Protein AF-A0A8X6K8Q4-F1 (afdb_monomer_lite)

Sequence (90 aa):
MRSWDLFLEVTSAKQSTALMNLRKMAHFDITVVPHNSLNFSRGIISAADLLNVTTGEILENMQDQKVCGVRRITIRRDEQVLITKHLFDA

Radius of gyration: 18.7 Å; chains: 1; bounding box: 38×30×48 Å

Foldseek 3Di:
DDPPDDDDDDPDPVVLVVQCPDQDDPHDGDHDDPDPPPVDDKDKDADPVCQPPDQVVVCVVCVVVVQPGKDWDWDQDPNDTHTHSMIIRD

Secondary structure (DSSP, 8-state):
--TT------SSHHHHHHHHT--EETTEE------TTTSS---EEE-GGGGSS-HHHHHHHTGGGT----EEEEEEETTEEEEEEEEE--

pLDDT: mean 88.54, std 7.27, range [63.69, 96.12]

Organism: Trichonephila clavata (NCBI:txid2740835)

Structure (mmCIF, N/CA/C/O backbone):
data_AF-A0A8X6K8Q4-F1
#
_entry.id   AF-A0A8X6K8Q4-F1
#
loop_
_atom_site.group_PDB
_atom_site.id
_atom_site.type_symbol
_atom_site.label_atom_id
_atom_site.label_alt_id
_atom_site.label_comp_id
_atom_site.label_asym_id
_atom_site.label_entity_id
_atom_site.label_seq_id
_atom_site.pdbx_PDB_ins_code
_atom_s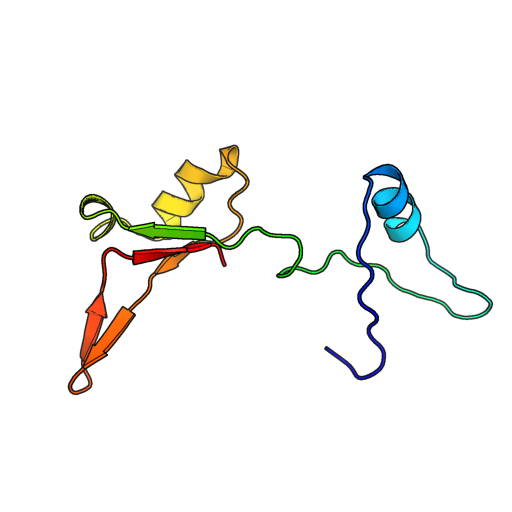ite.Cartn_x
_atom_site.Cartn_y
_atom_site.Cartn_z
_atom_site.occupancy
_atom_site.B_iso_or_equiv
_atom_site.auth_seq_id
_atom_site.auth_comp_id
_atom_site.auth_asym_id
_atom_site.auth_atom_id
_atom_site.pdbx_PDB_model_num
ATOM 1 N N . MET A 1 1 ? 7.228 -15.120 -0.029 1.00 64.25 1 MET A N 1
ATOM 2 C CA . MET A 1 1 ? 8.400 -14.946 -0.900 1.00 64.25 1 MET A CA 1
ATOM 3 C C . MET A 1 1 ? 9.098 -16.284 -0.990 1.00 64.25 1 MET A C 1
ATOM 5 O O . MET A 1 1 ? 9.335 -16.895 0.048 1.00 64.25 1 MET A O 1
ATOM 9 N N . ARG A 1 2 ? 9.276 -16.806 -2.199 1.00 75.88 2 ARG A N 1
ATOM 10 C CA . ARG A 1 2 ? 9.956 -18.088 -2.414 1.00 75.88 2 ARG A CA 1
ATOM 11 C C . ARG A 1 2 ? 11.463 -17.839 -2.369 1.00 75.88 2 ARG A C 1
ATOM 13 O O . ARG A 1 2 ? 11.906 -16.709 -2.545 1.00 75.88 2 ARG A O 1
ATOM 20 N N . SER A 1 3 ? 12.256 -18.880 -2.144 1.00 73.88 3 SER A N 1
ATOM 21 C CA . SER A 1 3 ? 13.719 -18.812 -1.983 1.00 73.88 3 SER A CA 1
ATOM 22 C C . SER A 1 3 ? 14.503 -18.370 -3.236 1.00 73.88 3 SER A C 1
ATOM 24 O O . SER A 1 3 ? 15.699 -18.615 -3.318 1.00 73.88 3 SER A O 1
ATOM 26 N N . TRP A 1 4 ? 13.838 -17.754 -4.213 1.00 81.50 4 TRP A N 1
ATOM 27 C CA . TRP A 1 4 ? 14.385 -17.342 -5.506 1.00 81.50 4 TRP A CA 1
ATOM 28 C C . TRP A 1 4 ? 13.856 -15.979 -5.976 1.00 81.50 4 TRP A C 1
ATOM 30 O O . TRP A 1 4 ? 14.190 -15.543 -7.075 1.00 81.50 4 TRP A O 1
ATOM 40 N N . ASP A 1 5 ? 13.042 -15.299 -5.163 1.00 88.88 5 ASP A N 1
ATOM 41 C CA . ASP A 1 5 ? 12.577 -13.952 -5.489 1.00 88.88 5 ASP A CA 1
ATOM 42 C C . ASP A 1 5 ? 13.684 -12.935 -5.148 1.00 88.88 5 ASP A C 1
ATOM 44 O O . ASP A 1 5 ? 14.281 -12.999 -4.070 1.00 88.88 5 ASP A O 1
ATOM 48 N N . LEU A 1 6 ? 13.942 -11.978 -6.046 1.00 88.12 6 LEU A N 1
ATOM 49 C CA . LEU A 1 6 ? 14.899 -10.887 -5.835 1.00 88.12 6 LEU A CA 1
ATOM 50 C C . LEU A 1 6 ? 14.165 -9.547 -5.744 1.00 88.12 6 LEU A C 1
ATOM 52 O O . LEU A 1 6 ? 13.390 -9.199 -6.636 1.00 88.12 6 LEU A O 1
ATOM 56 N N . PHE A 1 7 ? 14.454 -8.769 -4.700 1.00 88.31 7 PHE A N 1
ATOM 57 C CA . PHE A 1 7 ? 14.007 -7.382 -4.621 1.00 88.31 7 PHE A CA 1
ATOM 58 C C . PHE A 1 7 ? 14.996 -6.451 -5.302 1.00 88.31 7 PHE A C 1
ATOM 60 O O . PHE A 1 7 ? 16.194 -6.491 -5.032 1.00 88.31 7 PHE A O 1
ATOM 67 N N . LEU A 1 8 ? 14.460 -5.596 -6.168 1.00 88.44 8 LEU A N 1
ATOM 68 C CA . LEU A 1 8 ? 15.201 -4.555 -6.856 1.00 88.44 8 LEU A CA 1
ATOM 69 C C . LEU A 1 8 ? 14.537 -3.220 -6.549 1.00 88.44 8 LEU A C 1
ATOM 71 O O . LEU A 1 8 ? 13.370 -3.010 -6.881 1.00 88.44 8 LEU A O 1
ATOM 75 N N . GLU A 1 9 ? 15.287 -2.326 -5.922 1.00 89.50 9 GLU A N 1
ATOM 76 C CA . GLU A 1 9 ? 14.893 -0.931 -5.804 1.00 89.50 9 GLU A CA 1
ATOM 77 C C . GLU A 1 9 ? 15.258 -0.198 -7.099 1.00 89.50 9 GLU A C 1
ATOM 79 O O . GLU A 1 9 ? 16.335 -0.392 -7.668 1.00 89.50 9 GLU A O 1
ATOM 84 N N . VAL A 1 10 ? 14.340 0.631 -7.585 1.00 89.56 10 VAL A N 1
ATOM 85 C CA . VAL A 1 10 ? 14.493 1.401 -8.821 1.00 89.56 10 VAL A CA 1
ATOM 86 C C . VAL A 1 10 ? 14.350 2.876 -8.504 1.00 89.56 10 VAL A C 1
ATOM 88 O O . VAL A 1 10 ? 13.416 3.285 -7.822 1.00 89.56 10 VAL A O 1
ATOM 91 N N . THR A 1 11 ? 15.254 3.695 -9.031 1.00 89.44 11 THR A N 1
ATOM 92 C CA . THR A 1 11 ? 15.278 5.134 -8.729 1.00 89.44 11 THR A CA 1
ATOM 93 C C . THR A 1 11 ? 14.562 5.971 -9.785 1.00 89.44 11 THR A C 1
ATOM 95 O O . THR A 1 11 ? 14.373 7.171 -9.606 1.00 89.44 11 THR A O 1
ATOM 98 N N . SER A 1 12 ? 14.150 5.362 -10.906 1.00 92.94 12 SER A N 1
ATOM 99 C CA . SER A 1 12 ? 13.472 6.065 -11.998 1.00 92.94 12 SER A CA 1
ATOM 100 C C . SER A 1 12 ? 12.389 5.231 -12.678 1.00 92.94 12 SER A C 1
ATOM 102 O O . SER A 1 12 ? 12.512 4.014 -12.844 1.00 92.94 12 SER A O 1
ATOM 104 N N . ALA A 1 13 ? 11.362 5.920 -13.184 1.00 90.50 13 ALA A N 1
ATOM 105 C CA . ALA A 1 13 ? 10.289 5.309 -13.969 1.00 90.50 13 ALA A CA 1
ATOM 106 C C . ALA A 1 13 ? 10.801 4.632 -15.256 1.00 90.50 13 ALA A C 1
ATOM 108 O O . ALA A 1 13 ? 10.247 3.632 -15.709 1.00 90.50 13 ALA A O 1
ATOM 109 N N . LYS A 1 14 ? 11.893 5.143 -15.842 1.00 95.31 14 LYS A N 1
ATOM 110 C CA . LYS A 1 14 ? 12.525 4.530 -17.018 1.00 95.31 14 LYS A CA 1
ATOM 111 C C . LYS A 1 14 ? 13.097 3.147 -16.688 1.00 95.31 14 LYS A C 1
ATOM 113 O O . LYS A 1 14 ? 12.895 2.213 -17.459 1.00 95.31 14 LYS A O 1
ATOM 118 N N . GLN A 1 15 ? 13.783 3.010 -15.550 1.00 93.56 15 GLN A N 1
ATOM 119 C CA . GLN A 1 15 ? 14.319 1.723 -15.096 1.00 93.56 15 GLN A CA 1
ATOM 120 C C . GLN A 1 15 ? 13.202 0.737 -14.756 1.00 93.56 15 GLN A C 1
ATOM 122 O O . GLN A 1 15 ? 13.253 -0.405 -15.208 1.00 93.56 15 GLN A O 1
ATOM 127 N N . SER A 1 16 ? 12.177 1.180 -14.017 1.00 92.25 16 SER A N 1
ATOM 128 C CA . SER A 1 16 ? 11.052 0.312 -13.656 1.00 92.25 16 SER A CA 1
ATOM 129 C C . SER A 1 16 ? 10.332 -0.214 -14.899 1.00 92.25 16 SER A C 1
ATOM 131 O O . SER A 1 16 ? 10.102 -1.414 -15.017 1.00 92.25 16 SER A O 1
ATOM 133 N N . THR A 1 17 ? 10.071 0.654 -15.880 1.00 93.88 17 THR A N 1
ATOM 134 C CA . THR A 1 17 ? 9.419 0.274 -17.141 1.00 93.88 17 THR A CA 1
ATOM 135 C C . THR A 1 17 ? 10.267 -0.715 -17.944 1.00 93.88 17 THR A C 1
ATOM 137 O O . THR A 1 17 ? 9.739 -1.686 -18.482 1.00 93.88 17 THR A O 1
ATOM 140 N N . ALA A 1 18 ? 11.587 -0.514 -18.007 1.00 94.31 18 ALA A N 1
ATOM 141 C CA . ALA A 1 18 ? 12.488 -1.441 -18.690 1.00 94.31 18 ALA A CA 1
ATOM 142 C C . ALA A 1 18 ? 12.499 -2.829 -18.025 1.00 94.31 18 ALA A C 1
ATOM 144 O O . ALA A 1 18 ? 12.397 -3.839 -18.720 1.00 94.31 18 ALA A O 1
ATOM 145 N N . LEU A 1 19 ? 12.556 -2.884 -16.689 1.00 94.12 19 LEU A N 1
ATOM 146 C CA . LEU A 1 19 ? 12.522 -4.137 -15.929 1.00 94.12 19 LEU A CA 1
ATOM 147 C C . LEU A 1 19 ? 11.184 -4.867 -16.078 1.00 94.12 19 LEU A C 1
ATOM 149 O O . LEU A 1 19 ? 11.172 -6.073 -16.294 1.00 94.12 19 LEU A O 1
ATOM 153 N N . MET A 1 20 ? 10.060 -4.151 -16.046 1.00 93.50 20 MET A N 1
ATOM 154 C CA . MET A 1 20 ? 8.723 -4.739 -16.214 1.00 93.50 20 MET A CA 1
ATOM 155 C C . MET A 1 20 ? 8.522 -5.403 -17.587 1.00 93.50 20 MET A C 1
ATOM 157 O O . MET A 1 20 ? 7.728 -6.338 -17.720 1.00 93.50 20 MET A O 1
ATOM 161 N N . ASN A 1 21 ? 9.266 -4.963 -18.605 1.00 94.56 21 ASN A N 1
ATOM 162 C CA . ASN A 1 21 ? 9.263 -5.556 -19.945 1.00 94.56 21 ASN A CA 1
ATOM 163 C C . ASN A 1 21 ? 10.288 -6.689 -20.116 1.00 94.56 21 ASN A C 1
ATOM 165 O O . ASN A 1 21 ? 10.267 -7.384 -21.133 1.00 94.56 21 ASN A O 1
ATOM 169 N N . LEU A 1 22 ? 11.168 -6.910 -19.136 1.00 94.62 22 LEU A N 1
ATOM 170 C CA . LEU A 1 22 ? 12.164 -7.971 -19.186 1.00 94.62 22 LEU A CA 1
ATOM 171 C C . LEU A 1 22 ? 11.481 -9.337 -19.023 1.00 94.62 22 LEU A C 1
ATOM 173 O O . LEU A 1 22 ? 10.608 -9.533 -18.174 1.00 94.62 22 LEU A O 1
ATOM 177 N N . ARG A 1 23 ? 11.857 -10.282 -19.885 1.00 94.81 23 ARG A N 1
ATOM 178 C CA . ARG A 1 23 ? 11.352 -11.668 -19.871 1.00 94.81 23 ARG A CA 1
ATOM 179 C C . ARG A 1 23 ? 12.464 -12.699 -19.736 1.00 94.81 23 ARG A C 1
ATOM 181 O O . ARG A 1 23 ? 12.199 -13.830 -19.355 1.00 94.81 23 ARG A O 1
ATOM 188 N N . LYS A 1 24 ? 13.704 -12.302 -20.031 1.00 93.81 24 LYS A N 1
ATOM 189 C CA . LYS A 1 24 ? 14.889 -13.154 -19.962 1.00 93.81 24 LYS A CA 1
ATOM 190 C C . LYS A 1 24 ? 16.043 -12.414 -19.316 1.00 93.81 24 LYS A C 1
ATOM 192 O O . LYS A 1 24 ? 16.273 -11.245 -19.621 1.00 93.81 24 LYS A O 1
ATOM 197 N N . MET A 1 25 ? 16.786 -13.115 -18.474 1.00 89.31 25 MET A N 1
ATOM 198 C CA . MET A 1 25 ? 18.058 -12.656 -17.932 1.00 89.31 25 MET A CA 1
ATOM 199 C C . MET A 1 25 ? 19.092 -13.757 -18.156 1.00 89.31 25 MET A C 1
ATOM 201 O O . MET A 1 25 ? 18.926 -14.883 -17.688 1.00 89.31 25 MET A O 1
ATOM 205 N N . ALA A 1 26 ? 20.134 -13.442 -18.929 1.00 89.31 26 ALA A N 1
ATOM 206 C CA . ALA A 1 26 ? 21.041 -14.435 -19.505 1.00 89.31 26 ALA A CA 1
ATOM 207 C C . ALA A 1 26 ? 20.265 -15.544 -20.249 1.00 89.31 26 ALA A C 1
ATOM 209 O O . ALA A 1 26 ? 19.633 -15.270 -21.269 1.00 89.31 26 ALA A O 1
ATOM 210 N N . HIS A 1 27 ? 20.286 -16.775 -19.736 1.00 93.44 27 HIS A N 1
ATOM 211 C CA . HIS A 1 27 ? 19.603 -17.931 -20.325 1.00 93.44 27 HIS A CA 1
ATOM 212 C C . HIS A 1 27 ? 18.323 -18.339 -19.580 1.00 93.44 27 HIS A C 1
ATOM 214 O O . HIS A 1 27 ? 17.703 -19.331 -19.952 1.00 93.44 27 HIS A O 1
ATOM 220 N N . PHE A 1 28 ? 17.921 -17.592 -18.547 1.00 91.88 28 PHE A N 1
ATOM 221 C CA . PHE A 1 28 ? 16.759 -17.914 -17.722 1.00 91.88 28 PHE A CA 1
ATOM 222 C C . PHE A 1 28 ? 15.564 -17.048 -18.098 1.00 91.88 28 PHE A C 1
ATOM 224 O O . PHE A 1 28 ? 15.689 -15.827 -18.228 1.00 91.88 28 PHE A O 1
ATOM 231 N N . ASP A 1 29 ? 14.399 -17.676 -18.224 1.00 93.75 29 ASP A N 1
ATOM 232 C CA . ASP A 1 29 ? 13.130 -16.961 -18.255 1.00 93.75 29 ASP A CA 1
ATOM 233 C C . ASP A 1 29 ? 12.823 -16.421 -16.857 1.00 93.75 29 ASP A C 1
ATOM 235 O O . ASP A 1 29 ? 12.921 -17.135 -15.857 1.00 93.75 29 ASP A O 1
ATOM 239 N N . ILE A 1 30 ? 12.462 -15.144 -16.789 1.00 92.81 30 ILE A N 1
ATOM 240 C CA . ILE A 1 30 ? 12.150 -14.455 -15.539 1.00 92.81 30 ILE A CA 1
ATOM 241 C C . ILE A 1 30 ? 10.808 -13.742 -15.644 1.00 92.81 30 ILE A C 1
ATOM 243 O O . ILE A 1 30 ? 10.352 -13.364 -16.723 1.00 92.81 30 ILE A O 1
ATOM 247 N N . THR A 1 31 ? 10.186 -13.522 -14.491 1.00 92.94 31 THR A N 1
ATOM 248 C CA . THR A 1 31 ? 9.000 -12.677 -14.369 1.00 92.94 31 THR A CA 1
ATOM 249 C C . THR A 1 31 ? 9.336 -11.516 -13.452 1.00 92.94 31 THR A C 1
ATOM 251 O O . THR A 1 31 ? 9.834 -11.722 -12.349 1.00 92.94 31 THR A O 1
ATOM 254 N N . VAL A 1 32 ? 9.052 -10.300 -13.909 1.00 93.00 32 VAL A N 1
ATOM 255 C CA . VAL A 1 32 ? 9.170 -9.092 -13.095 1.00 93.00 32 VAL A CA 1
ATOM 256 C C . VAL A 1 32 ? 7.766 -8.626 -12.747 1.00 93.00 32 VAL A C 1
ATOM 258 O O . VAL A 1 32 ? 6.940 -8.415 -13.634 1.00 93.00 32 VAL A O 1
ATOM 261 N N . VAL A 1 33 ? 7.497 -8.487 -11.451 1.00 89.94 33 VAL A N 1
ATOM 262 C CA . VAL A 1 33 ? 6.241 -7.951 -10.922 1.00 89.94 33 VAL A CA 1
ATOM 263 C C . VAL A 1 33 ? 6.543 -6.830 -9.933 1.00 89.94 33 VAL A C 1
ATOM 265 O O . VAL A 1 33 ? 7.546 -6.902 -9.217 1.00 89.94 33 VAL A O 1
ATOM 268 N N . PRO A 1 34 ? 5.695 -5.793 -9.860 1.00 87.12 34 PRO A N 1
ATOM 269 C CA . PRO A 1 34 ? 5.809 -4.799 -8.813 1.00 87.12 34 PRO A CA 1
ATOM 270 C C . PRO A 1 34 ? 5.538 -5.478 -7.468 1.00 87.12 34 PRO A C 1
ATOM 272 O O . PRO A 1 34 ? 4.660 -6.332 -7.351 1.00 87.12 34 PRO A O 1
ATOM 275 N N . HIS A 1 35 ? 6.292 -5.107 -6.437 1.00 84.56 35 HIS A N 1
ATOM 276 C CA . HIS A 1 35 ? 6.052 -5.638 -5.108 1.00 84.56 35 HIS A CA 1
ATOM 277 C C . HIS A 1 35 ? 4.864 -4.936 -4.442 1.00 84.56 35 HIS A C 1
ATOM 279 O O . HIS A 1 35 ? 4.924 -3.746 -4.131 1.00 84.56 35 HIS A O 1
ATOM 285 N N . ASN A 1 36 ? 3.814 -5.704 -4.156 1.00 69.88 36 ASN A N 1
ATOM 286 C CA . ASN A 1 36 ? 2.526 -5.198 -3.672 1.00 69.88 36 ASN A CA 1
ATOM 287 C C . ASN A 1 36 ? 2.556 -4.513 -2.299 1.00 69.88 36 ASN A C 1
ATOM 289 O O . ASN A 1 36 ? 1.542 -3.967 -1.905 1.00 69.88 36 ASN A O 1
ATOM 293 N N . SER A 1 37 ? 3.650 -4.566 -1.535 1.00 70.31 37 SER A N 1
ATOM 294 C CA . SER A 1 37 ? 3.685 -3.961 -0.191 1.00 70.31 37 SER A CA 1
ATOM 295 C C . SER A 1 37 ? 4.895 -3.074 0.097 1.00 70.31 37 SER A C 1
ATOM 297 O O . SER A 1 37 ? 4.928 -2.446 1.154 1.00 70.31 37 SER A O 1
ATOM 299 N N . LEU A 1 38 ? 5.877 -3.027 -0.816 1.00 73.94 38 LEU A N 1
ATOM 300 C CA . LEU A 1 38 ? 7.044 -2.129 -0.730 1.00 73.94 38 LEU A CA 1
ATOM 301 C C . LEU A 1 38 ? 6.918 -0.932 -1.678 1.00 73.94 38 LEU A C 1
ATOM 303 O O . LEU A 1 38 ? 7.587 0.070 -1.472 1.00 73.94 38 LEU A O 1
ATOM 307 N N . ASN A 1 39 ? 6.041 -1.009 -2.683 1.00 70.75 39 ASN A N 1
ATOM 308 C CA . ASN A 1 39 ? 5.781 0.096 -3.607 1.00 70.75 39 ASN A CA 1
ATOM 309 C C . ASN A 1 39 ? 4.737 1.098 -3.083 1.00 70.75 39 ASN A C 1
ATOM 311 O O . ASN A 1 39 ? 4.266 1.939 -3.845 1.00 70.75 39 ASN A O 1
ATOM 315 N N . PHE A 1 40 ? 4.376 1.011 -1.801 1.00 71.25 40 PHE A N 1
ATOM 316 C CA . PHE A 1 40 ? 3.401 1.886 -1.160 1.00 71.25 40 PHE A CA 1
ATOM 317 C C . PHE A 1 40 ? 4.007 2.547 0.073 1.00 71.25 40 PHE A C 1
ATOM 319 O O . PHE A 1 40 ? 4.762 1.930 0.829 1.00 71.25 40 PHE A O 1
ATOM 326 N N . SER A 1 41 ? 3.673 3.820 0.265 1.00 70.44 41 SER A N 1
ATOM 327 C CA . SER A 1 41 ? 4.003 4.544 1.487 1.00 70.44 41 SER A CA 1
ATOM 328 C C . SER A 1 41 ? 3.052 4.091 2.587 1.00 70.44 41 SER A C 1
ATOM 330 O O . SER A 1 41 ? 1.842 4.121 2.400 1.00 70.44 41 SER A O 1
ATOM 332 N N . ARG A 1 42 ? 3.579 3.686 3.744 1.00 81.94 42 ARG A N 1
ATOM 333 C CA . ARG A 1 42 ? 2.741 3.355 4.902 1.00 81.94 42 ARG A CA 1
ATOM 334 C C . ARG A 1 42 ? 2.642 4.568 5.810 1.00 81.94 42 ARG A C 1
ATOM 336 O O . ARG A 1 42 ? 3.629 4.964 6.426 1.00 81.94 42 ARG A O 1
ATOM 343 N N . GLY A 1 43 ? 1.449 5.145 5.899 1.00 85.50 43 GLY A N 1
ATOM 344 C CA . GLY A 1 43 ? 1.126 6.229 6.828 1.00 85.50 43 GLY A CA 1
ATOM 345 C C . GLY A 1 43 ? 0.216 5.764 7.962 1.00 85.50 43 GLY A C 1
ATOM 346 O O . GLY A 1 43 ? -0.467 4.750 7.833 1.00 85.50 43 GLY A O 1
ATOM 347 N N . ILE A 1 44 ? 0.182 6.523 9.062 1.00 88.56 44 ILE A N 1
ATOM 348 C CA . ILE A 1 44 ? -0.828 6.382 10.120 1.00 88.56 44 ILE A CA 1
ATOM 349 C C . ILE A 1 44 ? -1.679 7.648 10.143 1.00 88.56 44 ILE A C 1
ATOM 351 O O . ILE A 1 44 ? -1.151 8.753 10.258 1.00 88.56 44 ILE A O 1
ATOM 355 N N . ILE A 1 45 ? -2.999 7.481 10.099 1.00 89.56 45 ILE A N 1
ATOM 356 C CA . ILE A 1 45 ? -3.971 8.566 10.243 1.00 89.56 45 ILE A CA 1
ATOM 357 C C . ILE A 1 45 ? -4.700 8.376 11.570 1.00 89.56 45 ILE A C 1
ATOM 359 O O . ILE A 1 45 ? -5.149 7.279 11.900 1.00 89.56 45 ILE A O 1
ATOM 363 N N . SER A 1 46 ? -4.792 9.451 12.351 1.00 90.94 46 SER A N 1
ATOM 364 C CA . SER A 1 46 ? -5.411 9.448 13.678 1.00 90.94 46 SER A CA 1
ATOM 365 C C . SER A 1 46 ? -6.408 10.592 13.789 1.00 90.94 46 SER A C 1
ATOM 367 O O . SER A 1 46 ? -6.022 11.711 14.117 1.00 90.94 46 SER A O 1
ATOM 369 N N . ALA A 1 47 ? -7.686 10.317 13.547 1.00 91.00 47 ALA A N 1
ATOM 370 C CA . ALA A 1 47 ? -8.738 11.332 13.584 1.00 91.00 47 ALA A CA 1
ATOM 371 C C . ALA A 1 47 ? -9.998 10.764 14.239 1.00 91.00 47 ALA A C 1
ATOM 373 O O . ALA A 1 47 ? -10.470 9.698 13.853 1.00 91.00 47 ALA A O 1
ATOM 374 N N . ALA A 1 48 ? -10.524 11.460 15.253 1.00 92.19 48 ALA A N 1
ATOM 375 C CA . ALA A 1 48 ? -11.681 10.993 16.023 1.00 92.19 48 ALA A CA 1
ATOM 376 C C . ALA A 1 48 ? -12.922 10.790 15.139 1.00 92.19 48 ALA A C 1
ATOM 378 O O . ALA A 1 48 ? -13.645 9.815 15.328 1.00 92.19 48 ALA A O 1
ATOM 379 N N . ASP A 1 49 ? -13.090 11.641 14.127 1.00 91.88 49 ASP A N 1
ATOM 380 C CA . ASP A 1 49 ? -14.209 11.592 13.182 1.00 91.88 49 ASP A CA 1
ATOM 381 C C . ASP A 1 49 ? -14.229 10.295 12.355 1.00 91.88 49 ASP A C 1
ATOM 383 O O . ASP A 1 49 ? -15.287 9.848 11.925 1.00 91.88 49 ASP A O 1
ATOM 387 N N . LEU A 1 50 ? -13.079 9.625 12.202 1.00 90.38 50 LEU A N 1
ATOM 388 C CA . LEU A 1 50 ? -12.959 8.361 11.468 1.00 90.38 50 LEU A CA 1
ATOM 389 C C . LEU A 1 50 ? -13.336 7.129 12.305 1.00 90.38 50 LEU A C 1
ATOM 391 O O . LEU A 1 50 ? -13.330 6.009 11.794 1.00 90.38 50 LEU A O 1
ATOM 395 N N . LEU A 1 51 ? -13.667 7.294 13.592 1.00 92.25 51 LEU A N 1
ATOM 396 C CA . LEU A 1 51 ? -14.009 6.173 14.473 1.00 92.25 51 LEU A CA 1
ATOM 397 C C . LEU A 1 51 ? -15.260 5.417 14.001 1.00 92.25 51 LEU A C 1
ATOM 399 O O . LEU A 1 51 ? -15.327 4.199 14.148 1.00 92.25 51 LEU A O 1
ATOM 403 N N . ASN A 1 52 ? -16.221 6.113 13.399 1.00 90.75 52 ASN A N 1
ATOM 404 C CA . ASN A 1 52 ? -17.487 5.514 12.969 1.00 90.75 52 ASN A CA 1
ATOM 405 C C . ASN A 1 52 ? -17.580 5.314 11.452 1.00 90.75 52 ASN A C 1
ATOM 407 O O . ASN A 1 52 ? -18.576 4.786 10.972 1.00 90.75 52 ASN A O 1
ATOM 411 N N . VAL A 1 53 ? -16.540 5.695 10.711 1.00 91.69 53 VAL A N 1
ATOM 412 C CA . VAL A 1 53 ? -16.476 5.539 9.254 1.00 91.69 53 VAL A CA 1
ATOM 413 C C . VAL A 1 53 ? -15.947 4.145 8.917 1.00 91.69 53 VAL A C 1
ATOM 415 O O . VAL A 1 53 ? -15.105 3.580 9.632 1.00 91.69 53 VAL A O 1
ATOM 418 N N . THR A 1 54 ? -16.456 3.545 7.846 1.00 92.31 54 THR A N 1
ATOM 419 C CA . THR A 1 54 ? -15.977 2.241 7.378 1.00 92.31 54 THR A CA 1
ATOM 420 C C . THR A 1 54 ? -14.672 2.386 6.591 1.00 92.31 54 THR A C 1
ATOM 422 O O . THR A 1 54 ? -14.409 3.404 5.960 1.00 92.31 54 THR A O 1
ATOM 425 N N . THR A 1 55 ? -13.820 1.355 6.587 1.00 91.75 55 THR A N 1
ATOM 426 C CA . THR A 1 55 ? -12.574 1.402 5.796 1.00 91.75 55 THR A CA 1
ATOM 427 C C . THR A 1 55 ? -12.836 1.455 4.291 1.00 91.75 55 THR A C 1
ATOM 429 O O . THR A 1 55 ? -11.990 1.963 3.564 1.00 91.75 55 THR A O 1
ATOM 432 N N . GLY A 1 56 ? -13.991 0.958 3.829 1.00 92.44 56 GLY A N 1
ATOM 433 C CA . GLY A 1 56 ? -14.409 1.034 2.427 1.00 92.44 56 GLY A CA 1
ATOM 434 C C . GLY A 1 56 ? -14.688 2.469 1.986 1.00 92.44 56 GLY A C 1
ATOM 435 O O . GLY A 1 56 ? -14.110 2.912 1.001 1.00 92.44 56 GLY A O 1
ATOM 436 N N . GLU A 1 57 ? -15.479 3.215 2.764 1.00 93.00 57 GLU A N 1
ATOM 437 C CA . GLU A 1 57 ? -15.754 4.636 2.499 1.00 93.00 57 GLU A CA 1
ATOM 438 C C . GLU A 1 57 ? -14.468 5.470 2.519 1.00 93.00 57 GLU A C 1
ATOM 440 O O . GLU A 1 57 ? -14.265 6.329 1.664 1.00 93.00 57 GLU A O 1
ATOM 445 N N . ILE A 1 58 ? -13.564 5.210 3.470 1.00 91.31 58 ILE A N 1
ATOM 446 C CA . ILE A 1 58 ? -12.278 5.920 3.538 1.00 91.31 58 ILE A CA 1
ATOM 447 C C . ILE A 1 58 ? -11.439 5.616 2.296 1.00 91.31 58 ILE A C 1
ATOM 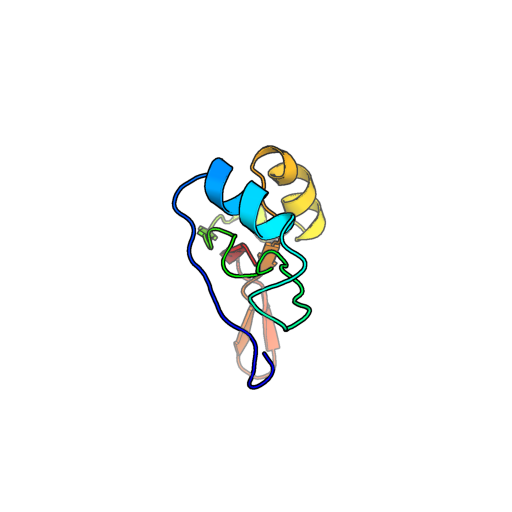449 O O . ILE A 1 58 ? -10.897 6.537 1.693 1.00 91.31 58 ILE A O 1
ATOM 453 N N . LEU A 1 59 ? -11.342 4.344 1.899 1.00 91.38 59 LEU A N 1
ATOM 454 C CA . LEU A 1 59 ? -10.581 3.950 0.716 1.00 91.38 59 LEU A CA 1
ATOM 455 C C . LEU A 1 59 ? -11.140 4.610 -0.549 1.00 91.38 59 LEU A C 1
ATOM 457 O O . LEU A 1 59 ? -10.361 5.139 -1.332 1.00 91.38 59 LEU A O 1
ATOM 461 N N . GLU A 1 60 ? -12.464 4.624 -0.724 1.00 93.25 60 GLU A N 1
ATOM 462 C CA . GLU A 1 60 ? -13.139 5.270 -1.856 1.00 93.25 60 GLU A CA 1
ATOM 463 C C . GLU A 1 60 ? -12.812 6.767 -1.941 1.00 93.25 60 GLU A C 1
ATOM 465 O O . GLU A 1 60 ? -12.373 7.245 -2.985 1.00 93.25 60 GLU A O 1
ATOM 470 N N . ASN A 1 61 ? -12.915 7.491 -0.824 1.00 91.25 61 ASN A N 1
ATOM 471 C CA . ASN A 1 61 ? -12.631 8.929 -0.778 1.00 91.25 61 ASN A CA 1
ATOM 472 C C . ASN A 1 61 ? -11.132 9.274 -0.889 1.00 91.25 61 ASN A C 1
ATOM 474 O O . ASN A 1 61 ? -10.784 10.438 -1.085 1.00 91.25 61 ASN A O 1
ATOM 478 N N . MET A 1 62 ? -10.231 8.296 -0.749 1.00 87.88 62 MET A N 1
ATOM 479 C CA . MET A 1 62 ? -8.780 8.502 -0.835 1.00 87.88 62 MET A CA 1
ATOM 480 C C . MET A 1 62 ? -8.139 7.917 -2.103 1.00 87.88 62 MET A C 1
ATOM 482 O O . MET A 1 62 ? -6.915 7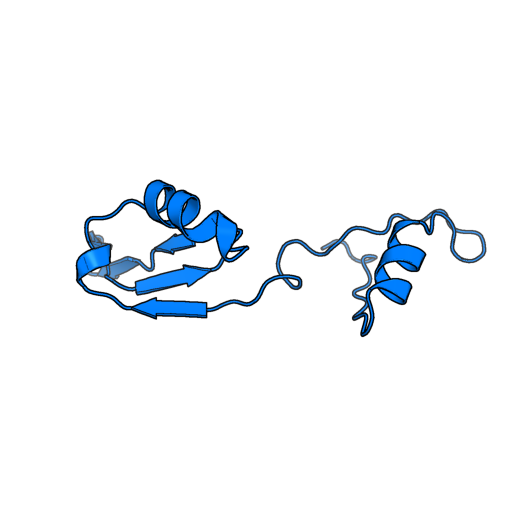.995 -2.247 1.00 87.88 62 MET A O 1
ATOM 486 N N . GLN A 1 63 ? -8.925 7.392 -3.052 1.00 87.25 63 GLN A N 1
ATOM 487 C CA . GLN A 1 63 ? -8.387 6.847 -4.309 1.00 87.25 63 GLN A CA 1
ATOM 488 C C . GLN A 1 63 ? -7.604 7.892 -5.114 1.00 87.25 63 GLN A C 1
ATOM 490 O O . GLN A 1 63 ? -6.540 7.581 -5.652 1.00 87.25 63 GLN A O 1
ATOM 495 N N . ASP A 1 64 ? -8.058 9.148 -5.118 1.00 88.81 64 ASP A N 1
ATOM 496 C CA . ASP A 1 64 ? -7.374 10.255 -5.802 1.00 88.81 64 ASP A CA 1
ATOM 497 C C . ASP A 1 64 ? -5.978 1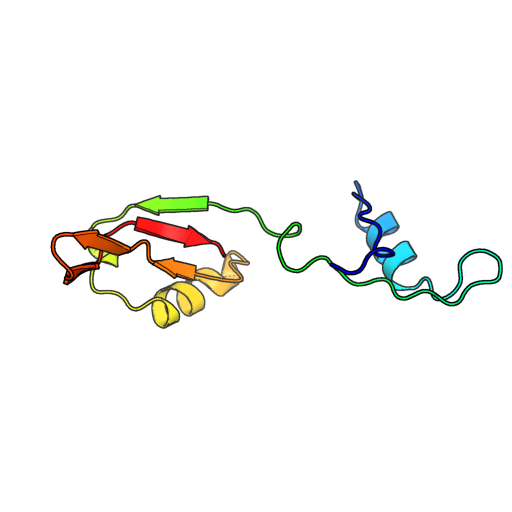0.538 -5.222 1.00 88.81 64 ASP A C 1
ATOM 499 O O . ASP A 1 64 ? -5.079 11.007 -5.922 1.00 88.81 64 ASP A O 1
ATOM 503 N N . GLN A 1 65 ? -5.769 10.199 -3.946 1.00 85.38 65 GLN A N 1
ATOM 504 C CA . GLN A 1 65 ? -4.482 10.305 -3.253 1.00 85.38 65 GLN A CA 1
ATOM 505 C C . GLN A 1 65 ? -3.607 9.057 -3.433 1.00 85.38 65 GLN A C 1
ATOM 507 O O . GLN A 1 65 ? -2.533 8.967 -2.841 1.00 85.38 65 GLN A O 1
ATOM 512 N N . LYS A 1 66 ? -4.035 8.105 -4.275 1.00 84.50 66 LYS A N 1
ATOM 513 C CA . LYS A 1 66 ? -3.339 6.844 -4.573 1.00 84.50 66 LYS A CA 1
ATOM 514 C C . LYS A 1 66 ? -3.180 5.915 -3.364 1.00 84.50 66 LYS A C 1
ATOM 516 O O . LYS A 1 66 ? -2.283 5.074 -3.363 1.00 84.50 66 LYS A O 1
ATOM 521 N N . VAL A 1 67 ? -4.049 6.048 -2.362 1.00 85.81 67 VAL A N 1
ATOM 522 C CA . VAL A 1 6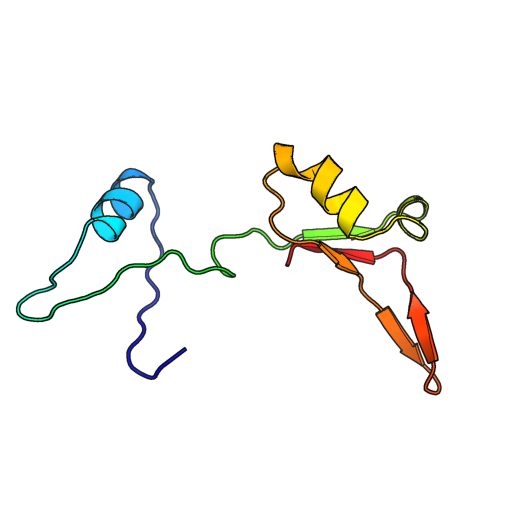7 ? -4.142 5.091 -1.252 1.00 85.81 67 VAL A CA 1
ATOM 523 C C . VAL A 1 67 ? -4.692 3.779 -1.802 1.00 85.81 67 VAL A C 1
ATOM 525 O O . VAL A 1 67 ? -5.764 3.754 -2.408 1.00 85.81 67 VAL A O 1
ATOM 528 N N . CYS A 1 68 ? -3.944 2.690 -1.631 1.00 84.19 68 CYS A N 1
ATOM 529 C CA . CYS A 1 68 ? -4.305 1.376 -2.169 1.00 84.19 68 CYS A CA 1
ATOM 530 C C . CYS A 1 68 ? -4.989 0.472 -1.144 1.00 84.19 68 CYS A C 1
ATOM 532 O O . CYS A 1 68 ? -5.695 -0.462 -1.529 1.00 84.19 68 CYS A O 1
ATOM 534 N N . GLY A 1 69 ? -4.797 0.744 0.146 1.00 87.88 69 GLY A N 1
ATOM 535 C CA . GLY A 1 69 ? -5.369 -0.047 1.218 1.00 87.88 69 GLY A CA 1
ATOM 536 C C . GLY A 1 69 ? -5.594 0.790 2.465 1.00 87.88 69 GLY A C 1
ATOM 537 O O . GLY A 1 69 ? -4.878 1.734 2.761 1.00 87.88 69 GLY A O 1
ATOM 538 N N . VAL A 1 70 ? -6.621 0.446 3.232 1.00 90.38 70 VAL A N 1
ATOM 539 C CA . VAL A 1 70 ? -6.873 1.077 4.528 1.00 90.38 70 VAL A CA 1
ATOM 540 C C . VAL A 1 70 ? -7.169 -0.019 5.528 1.00 90.38 70 VAL A C 1
ATOM 542 O O . VAL A 1 70 ? -8.116 -0.790 5.358 1.00 90.38 70 VAL A O 1
ATOM 545 N N . ARG A 1 71 ? -6.386 -0.075 6.608 1.00 91.44 71 ARG A N 1
ATOM 546 C CA . ARG A 1 71 ? -6.639 -0.995 7.714 1.00 91.44 71 ARG A CA 1
ATOM 547 C C . ARG A 1 71 ? -6.808 -0.252 9.028 1.00 91.44 71 ARG A C 1
ATOM 549 O O . ARG A 1 71 ? -5.978 0.560 9.430 1.00 91.44 71 ARG A O 1
ATOM 556 N N . ARG A 1 72 ? -7.882 -0.585 9.742 1.00 92.88 72 ARG A N 1
ATOM 557 C CA . ARG A 1 72 ? -8.140 -0.084 11.092 1.00 92.88 72 ARG A CA 1
ATOM 558 C C . ARG A 1 72 ? -7.277 -0.807 12.114 1.00 92.88 72 ARG A C 1
ATOM 560 O O . ARG A 1 72 ? -7.220 -2.036 12.135 1.00 92.88 72 ARG A O 1
ATOM 567 N N . ILE A 1 73 ? -6.651 -0.034 12.993 1.00 93.12 73 ILE A N 1
ATOM 568 C CA . ILE A 1 73 ? -5.987 -0.561 14.178 1.00 93.12 73 ILE A CA 1
ATOM 569 C C . ILE A 1 73 ? -7.065 -0.852 15.220 1.00 93.12 73 ILE A C 1
ATOM 571 O O . ILE A 1 73 ? -7.841 0.022 15.608 1.00 93.12 73 ILE A O 1
ATOM 575 N N . THR A 1 74 ? -7.114 -2.097 15.674 1.00 93.00 74 THR A N 1
ATOM 576 C CA . THR A 1 74 ? -7.993 -2.541 16.757 1.00 93.00 74 THR A CA 1
ATOM 577 C C . THR A 1 74 ? -7.149 -3.008 17.928 1.00 93.00 74 THR A C 1
ATOM 579 O O . THR A 1 74 ? -6.149 -3.699 17.726 1.00 93.00 74 THR A O 1
ATOM 582 N N . ILE A 1 75 ? -7.564 -2.677 19.144 1.00 94.25 75 ILE A N 1
ATOM 583 C CA . ILE A 1 75 ? -6.896 -3.125 20.368 1.00 94.25 75 ILE A CA 1
ATOM 584 C C . ILE A 1 75 ? -7.674 -4.314 20.917 1.00 94.25 75 ILE A C 1
ATOM 586 O O . ILE A 1 75 ? -8.893 -4.249 21.027 1.00 94.25 75 ILE A O 1
ATOM 590 N N . ARG A 1 76 ? -6.984 -5.401 21.267 1.00 96.12 76 ARG A N 1
ATOM 591 C CA . ARG A 1 76 ? -7.594 -6.502 22.020 1.00 96.12 76 ARG A CA 1
ATOM 592 C C . ARG A 1 76 ? -7.326 -6.310 23.505 1.00 96.12 76 ARG A C 1
ATOM 594 O O . ARG A 1 76 ? -6.167 -6.179 23.892 1.00 96.12 76 ARG A O 1
ATOM 601 N N . ARG A 1 77 ? -8.383 -6.289 24.314 1.00 95.88 77 ARG A N 1
ATOM 602 C CA . ARG A 1 77 ? -8.316 -6.181 25.774 1.00 95.88 77 ARG A CA 1
ATOM 603 C C . ARG A 1 77 ? -9.418 -7.043 26.374 1.00 95.88 77 ARG A C 1
ATOM 605 O O . ARG A 1 77 ? -10.555 -6.927 25.938 1.00 95.88 77 ARG A O 1
ATOM 612 N N . ASP A 1 78 ? -9.068 -7.902 27.328 1.00 93.69 78 ASP A N 1
ATOM 613 C CA . ASP A 1 78 ? -10.023 -8.763 28.043 1.00 93.69 78 ASP A CA 1
ATOM 614 C C . ASP A 1 78 ? -10.951 -9.546 27.088 1.00 93.69 78 ASP A C 1
ATOM 616 O O . ASP A 1 78 ? -12.170 -9.506 27.203 1.00 93.69 78 ASP A O 1
ATOM 620 N N . GLU A 1 79 ? -10.360 -10.186 26.069 1.00 93.56 79 GLU A N 1
ATOM 621 C CA . GLU A 1 79 ? -11.040 -10.905 24.968 1.00 93.56 79 GLU A CA 1
ATOM 622 C C . GLU A 1 79 ? -11.934 -10.056 24.045 1.00 93.56 79 GLU A C 1
ATOM 624 O O . GLU A 1 79 ? -12.403 -10.538 23.013 1.00 93.56 79 GLU A O 1
ATOM 629 N N . GLN A 1 80 ? -12.102 -8.766 24.327 1.00 94.44 80 GLN A N 1
ATOM 630 C CA . GLN A 1 80 ? -12.871 -7.845 23.500 1.00 94.44 80 GLN A CA 1
ATOM 631 C C . GLN A 1 80 ? -11.988 -7.127 22.477 1.00 94.44 80 GLN A C 1
ATOM 633 O O . GLN A 1 80 ? -10.839 -6.759 22.740 1.00 94.44 80 GLN A O 1
ATOM 638 N N . VAL A 1 81 ? -12.543 -6.906 21.282 1.00 93.75 81 VAL A N 1
ATOM 639 C CA . VAL A 1 81 ? -11.914 -6.114 20.219 1.00 93.75 81 VAL A CA 1
ATOM 640 C C . VAL A 1 81 ? -12.454 -4.689 20.287 1.00 93.75 81 VAL A C 1
ATOM 642 O O . VAL A 1 81 ? -13.620 -4.440 19.997 1.00 93.75 81 VAL A O 1
ATOM 645 N N . LEU A 1 82 ? -11.586 -3.747 20.640 1.00 92.69 82 LEU A N 1
ATOM 646 C CA . LEU A 1 82 ? -11.881 -2.323 20.700 1.00 92.69 82 LEU A CA 1
ATOM 647 C C . LEU A 1 82 ? -11.477 -1.656 19.384 1.00 92.69 82 LEU A C 1
ATOM 649 O O . LEU A 1 82 ? -10.321 -1.728 18.949 1.00 92.69 82 LEU A O 1
ATOM 653 N N . ILE A 1 83 ? -12.439 -0.987 18.754 1.00 92.00 83 ILE A N 1
ATOM 654 C CA . ILE A 1 83 ? -12.213 -0.174 17.559 1.00 92.00 83 ILE A CA 1
ATOM 655 C C . ILE A 1 83 ? -11.510 1.121 17.976 1.00 92.00 83 ILE A C 1
ATOM 657 O O . ILE A 1 83 ? -11.880 1.742 18.970 1.00 92.00 83 ILE A O 1
ATOM 661 N N . THR A 1 84 ? -10.496 1.541 17.216 1.00 92.00 84 THR A N 1
ATOM 662 C CA . THR A 1 84 ? -9.789 2.802 17.467 1.00 92.00 84 THR A CA 1
ATOM 663 C C . THR A 1 84 ? -9.964 3.789 16.318 1.00 92.00 84 THR A C 1
ATOM 665 O O . THR A 1 84 ? -10.345 3.425 15.207 1.00 92.00 84 THR A O 1
ATOM 668 N N . LYS A 1 85 ? -9.628 5.052 16.589 1.00 91.56 85 LYS A N 1
ATOM 669 C CA . LYS A 1 85 ? -9.562 6.135 15.599 1.00 91.56 85 LYS A CA 1
ATOM 670 C C . LYS A 1 85 ? -8.332 6.072 14.681 1.00 91.56 85 LYS A C 1
ATOM 672 O O . LYS A 1 85 ? -8.120 6.979 13.881 1.00 91.56 85 LYS A O 1
ATOM 677 N N . HIS A 1 86 ? -7.475 5.068 14.868 1.00 91.81 86 HIS A N 1
ATOM 678 C CA . HIS A 1 86 ? -6.201 4.951 14.175 1.00 91.81 86 HIS A CA 1
ATOM 679 C C . HIS A 1 86 ? -6.325 3.999 12.984 1.00 91.81 86 HIS A C 1
ATOM 681 O O . HIS A 1 86 ? -6.809 2.869 13.103 1.00 91.81 86 HIS A O 1
ATOM 687 N N . LEU A 1 87 ? -5.859 4.463 11.832 1.00 90.44 87 LEU A N 1
ATOM 688 C CA . LEU A 1 87 ? -5.858 3.749 10.560 1.00 90.44 87 LEU A CA 1
ATOM 689 C C . LEU A 1 87 ? -4.439 3.754 10.004 1.00 90.44 87 LEU A C 1
ATOM 691 O O . LEU A 1 87 ? -3.681 4.687 10.272 1.00 90.44 87 LEU A O 1
ATOM 695 N N . PHE A 1 88 ? -4.088 2.744 9.220 1.00 87.69 88 PHE A N 1
ATOM 696 C CA . PHE A 1 88 ? -2.850 2.759 8.454 1.00 87.69 88 PHE A CA 1
ATOM 697 C C . PHE A 1 88 ? -3.059 2.270 7.022 1.00 87.69 88 PHE A C 1
ATOM 699 O O . PHE A 1 88 ? -3.941 1.442 6.774 1.00 87.69 88 PHE A O 1
ATOM 706 N N . ASP A 1 89 ? -2.250 2.809 6.110 1.00 78.69 89 ASP A N 1
ATOM 707 C CA . ASP A 1 89 ? -2.217 2.407 4.698 1.00 78.69 89 ASP A CA 1
ATOM 708 C C . ASP A 1 89 ? -1.512 1.050 4.564 1.00 78.69 89 ASP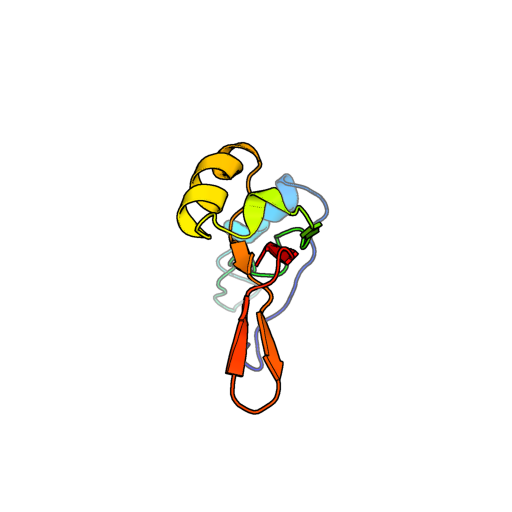 A C 1
ATOM 710 O O . ASP A 1 89 ? -0.426 0.854 5.130 1.00 78.69 89 ASP A O 1
ATOM 714 N N . ALA A 1 90 ? -2.176 0.095 3.913 1.00 63.69 90 ALA A N 1
ATOM 715 C CA . ALA A 1 90 ? -1.850 -1.332 3.949 1.00 63.69 90 ALA A CA 1
ATOM 716 C C . ALA A 1 90 ? -1.535 -1.903 2.565 1.00 63.69 90 ALA A C 1
ATOM 718 O O . ALA A 1 90 ? -2.333 -1.660 1.634 1.00 63.69 90 ALA A O 1
#